Protein AF-A0A3M7AY69-F1 (afdb_monomer_lite)

Secondary structure (DSSP, 8-state):
----EEEEE-TTT--EEEEE-EEE-SSTT--EEE-PPPPPEEEEEEEE-TTSPEEEE-TTS-EEEEE-B--STTHHHHHHHHHHHHTTTEEEEEEEETTEEEEEEEEE-TT---

Foldseek 3Di:
DPFDKDWDADQPPRDIDIDTWDWDDPDPPDIDTDDDDFDWFKWQFPDADPVLFTFTAGPVGDTDPGAAERPPPCASVVQVVVCVVARGFKIFTWGADVNRIYRDHMDGHPPRDD

Structure (mmCIF, N/CA/C/O backbone):
data_AF-A0A3M7AY69-F1
#
_entry.id   AF-A0A3M7AY69-F1
#
loop_
_atom_site.group_PDB
_atom_site.id
_atom_site.type_symbol
_atom_site.label_atom_id
_atom_site.label_alt_id
_atom_site.label_comp_id
_atom_site.label_asym_id
_atom_site.label_entity_id
_atom_site.label_seq_id
_atom_site.pdbx_PDB_ins_code
_atom_site.Cartn_x
_atom_site.Cartn_y
_atom_site.Cartn_z
_atom_site.occupancy
_atom_site.B_iso_or_equiv
_atom_site.auth_seq_id
_atom_site.auth_comp_id
_atom_site.auth_asym_id
_atom_site.auth_atom_id
_atom_site.pdbx_PDB_model_num
ATOM 1 N N . THR A 1 1 ? 14.189 -9.827 -27.097 1.00 71.88 1 THR A N 1
ATOM 2 C CA . THR A 1 1 ? 14.649 -8.465 -26.759 1.00 71.88 1 THR A CA 1
ATOM 3 C C . THR A 1 1 ? 15.868 -8.455 -25.845 1.00 71.88 1 THR A C 1
ATOM 5 O O . THR A 1 1 ? 16.570 -7.460 -25.859 1.00 71.88 1 THR A O 1
ATOM 8 N N . GLY A 1 2 ? 16.138 -9.509 -25.054 1.00 87.94 2 GLY A N 1
ATOM 9 C CA . GLY A 1 2 ? 17.224 -9.493 -24.055 1.00 87.94 2 GLY A CA 1
ATOM 10 C C . GLY A 1 2 ? 16.889 -8.676 -22.800 1.00 87.94 2 GLY A C 1
ATOM 11 O O . GLY A 1 2 ? 17.711 -8.562 -21.902 1.00 87.94 2 GLY A O 1
ATOM 12 N N . GLN A 1 3 ? 15.674 -8.126 -22.741 1.00 90.81 3 GLN A N 1
ATOM 13 C CA . GLN A 1 3 ? 15.160 -7.358 -21.616 1.00 90.81 3 GLN A CA 1
ATOM 14 C C . GLN A 1 3 ? 14.701 -8.291 -20.490 1.00 90.81 3 GLN A C 1
ATOM 16 O O . GLN A 1 3 ? 14.333 -9.444 -20.725 1.00 90.81 3 GLN A O 1
ATOM 21 N N . HIS A 1 4 ? 14.691 -7.761 -19.271 1.00 93.75 4 HIS A N 1
ATOM 22 C CA . HIS A 1 4 ? 14.164 -8.438 -18.096 1.00 93.75 4 HIS A CA 1
ATOM 23 C C . HIS A 1 4 ? 12.653 -8.604 -18.218 1.00 93.75 4 HIS A C 1
ATOM 25 O O . HIS A 1 4 ? 11.952 -7.745 -18.757 1.00 93.75 4 HIS A O 1
ATOM 31 N N . ARG A 1 5 ? 12.170 -9.726 -17.694 1.00 95.75 5 ARG A N 1
ATOM 32 C CA . ARG A 1 5 ? 10.769 -10.119 -17.705 1.00 95.75 5 ARG A CA 1
ATOM 33 C C . ARG A 1 5 ? 10.322 -10.371 -16.277 1.00 95.75 5 ARG A C 1
ATOM 35 O O . ARG A 1 5 ? 11.016 -11.068 -15.536 1.00 95.75 5 ARG A O 1
ATOM 42 N N . TYR A 1 6 ? 9.183 -9.799 -15.917 1.00 96.56 6 TYR A N 1
ATOM 43 C CA . TYR A 1 6 ? 8.632 -9.839 -14.572 1.00 96.56 6 TYR A CA 1
ATOM 44 C C . TYR A 1 6 ? 7.266 -10.510 -14.620 1.00 96.56 6 TYR A C 1
ATOM 46 O O . TYR A 1 6 ? 6.412 -10.122 -15.413 1.00 96.56 6 TYR A O 1
ATOM 54 N N . LEU A 1 7 ? 7.079 -11.510 -13.763 1.00 97.56 7 LEU A N 1
ATOM 55 C CA . LEU A 1 7 ? 5.792 -12.140 -13.499 1.00 97.56 7 LEU A CA 1
ATOM 56 C C . LEU A 1 7 ? 5.310 -11.653 -12.131 1.00 97.56 7 LEU A C 1
ATOM 58 O O . LEU A 1 7 ? 6.009 -11.834 -11.132 1.00 97.56 7 LEU A O 1
ATOM 62 N N . GLY A 1 8 ? 4.143 -11.019 -12.092 1.00 96.19 8 GLY A N 1
ATOM 63 C CA . GLY A 1 8 ? 3.548 -10.449 -10.885 1.00 96.19 8 GLY A CA 1
ATOM 64 C C . GLY A 1 8 ? 2.111 -10.911 -10.671 1.00 96.19 8 GLY A C 1
ATOM 65 O O . GLY A 1 8 ? 1.473 -11.440 -11.579 1.00 96.19 8 GLY A O 1
ATOM 66 N N . VAL A 1 9 ? 1.604 -10.701 -9.456 1.00 96.38 9 VAL A N 1
ATOM 67 C CA . VAL A 1 9 ? 0.201 -10.939 -9.092 1.00 96.38 9 VAL A CA 1
ATOM 68 C C . VAL A 1 9 ? -0.484 -9.587 -8.923 1.00 96.38 9 VAL A C 1
ATOM 70 O O . VAL A 1 9 ? -0.019 -8.755 -8.144 1.00 96.38 9 VAL A O 1
ATOM 73 N N . ASP A 1 10 ? -1.592 -9.376 -9.627 1.00 95.12 10 ASP A N 1
ATOM 74 C CA . ASP A 1 10 ? -2.433 -8.188 -9.481 1.00 95.12 10 ASP A CA 1
ATOM 75 C C . ASP A 1 10 ? -2.976 -8.099 -8.045 1.00 95.12 10 ASP A C 1
ATOM 77 O O . ASP A 1 10 ? -3.565 -9.042 -7.505 1.00 95.12 10 ASP A O 1
ATOM 81 N N . LEU A 1 11 ? -2.777 -6.947 -7.406 1.00 95.12 11 LEU A N 1
ATOM 82 C CA . LEU A 1 11 ? -3.125 -6.737 -6.003 1.00 95.12 11 LEU A CA 1
ATOM 83 C C . LEU A 1 11 ? -4.638 -6.755 -5.741 1.00 95.12 11 LEU A C 1
ATOM 85 O O . LEU A 1 11 ? -5.047 -7.118 -4.633 1.00 95.12 11 LEU A O 1
ATOM 89 N N . PHE A 1 12 ? -5.457 -6.418 -6.734 1.00 93.62 12 PHE A N 1
ATOM 90 C CA . PHE A 1 12 ? -6.915 -6.374 -6.662 1.00 93.62 12 PHE A CA 1
ATOM 91 C C . PHE A 1 12 ? -7.556 -7.662 -7.182 1.00 93.62 12 PHE A C 1
ATOM 93 O O . PHE A 1 12 ? -8.410 -8.231 -6.504 1.00 93.62 12 PHE A O 1
ATOM 100 N N . THR A 1 13 ? -7.158 -8.130 -8.367 1.00 94.25 13 THR A N 1
ATOM 101 C CA . THR A 1 13 ? -7.806 -9.269 -9.047 1.00 94.25 13 THR A CA 1
ATOM 102 C C . THR A 1 13 ? -7.169 -10.616 -8.723 1.00 94.25 13 THR A C 1
ATOM 104 O O . THR A 1 13 ? -7.788 -11.654 -8.954 1.00 94.25 13 THR A O 1
ATOM 107 N N . LYS A 1 14 ? -5.948 -10.610 -8.170 1.00 94.38 14 LYS A N 1
ATOM 108 C CA . LYS A 1 14 ? -5.127 -11.799 -7.883 1.00 94.38 14 LYS A CA 1
ATOM 109 C C . LYS A 1 14 ? -4.726 -12.602 -9.124 1.00 94.38 14 LYS A C 1
ATOM 111 O O . LYS A 1 14 ? -4.245 -13.726 -8.994 1.00 94.38 14 LYS A O 1
ATOM 116 N N . GLN A 1 15 ? -4.900 -12.040 -10.318 1.00 96.75 15 GLN A N 1
ATOM 117 C CA . GLN A 1 15 ? -4.470 -12.665 -11.565 1.00 96.75 15 GLN A CA 1
ATOM 118 C C . GLN A 1 15 ? -2.961 -12.507 -11.774 1.00 96.75 15 GLN A C 1
ATOM 120 O O . GLN A 1 15 ? -2.344 -11.573 -11.264 1.00 96.75 15 GLN A O 1
ATOM 125 N N . LEU A 1 16 ? -2.361 -13.439 -12.517 1.00 97.44 16 LEU A N 1
ATOM 126 C CA . LEU A 1 16 ? -0.960 -13.353 -12.921 1.00 97.44 16 LEU A CA 1
ATOM 127 C C . LEU A 1 16 ? -0.828 -12.476 -14.166 1.00 97.44 16 LEU A C 1
ATOM 129 O O . LEU A 1 16 ? -1.538 -12.684 -15.147 1.00 97.44 16 LEU A O 1
ATOM 133 N N . HIS A 1 17 ? 0.125 -11.551 -14.136 1.00 96.44 17 HIS A N 1
ATOM 134 C CA . HIS A 1 17 ? 0.470 -10.690 -15.261 1.00 96.44 17 HIS A CA 1
ATOM 135 C C . HIS A 1 17 ? 1.968 -10.766 -15.542 1.00 96.44 17 HIS A C 1
ATOM 137 O O . HIS A 1 17 ? 2.782 -10.794 -14.617 1.00 96.44 17 HIS A O 1
ATOM 143 N N . GLU A 1 18 ? 2.325 -10.793 -16.824 1.00 96.88 18 GLU A N 1
ATOM 144 C CA . GLU A 1 18 ? 3.710 -10.785 -17.288 1.00 96.88 18 GLU A CA 1
ATOM 145 C C . GLU A 1 18 ? 3.974 -9.531 -18.119 1.00 96.88 18 GLU A C 1
ATOM 147 O O . GLU A 1 18 ? 3.229 -9.230 -19.052 1.00 96.88 18 GLU A O 1
ATOM 152 N N . GLU A 1 19 ? 5.061 -8.828 -17.808 1.00 94.81 19 GLU A N 1
ATOM 153 C CA . GLU A 1 19 ? 5.508 -7.664 -18.571 1.00 94.81 19 GLU A CA 1
ATOM 154 C C . GLU A 1 19 ? 7.040 -7.643 -18.697 1.00 94.81 19 GLU A C 1
ATOM 156 O O . GLU A 1 19 ? 7.774 -8.188 -17.865 1.00 94.81 19 GLU A O 1
ATOM 161 N N . SER A 1 20 ? 7.541 -7.051 -19.783 1.00 95.62 20 SER A N 1
ATOM 162 C CA . SER A 1 20 ? 8.979 -6.881 -20.022 1.00 95.62 20 SER A CA 1
ATOM 163 C C . SER A 1 20 ? 9.391 -5.440 -19.741 1.00 95.62 20 SER A C 1
ATOM 165 O O . SER A 1 20 ? 8.684 -4.513 -20.121 1.00 95.62 20 SER A O 1
ATOM 167 N N . SER A 1 21 ? 10.564 -5.242 -19.138 1.00 95.25 21 SER A N 1
ATOM 168 C CA . SER A 1 21 ? 11.145 -3.903 -18.968 1.00 95.25 21 SER A CA 1
ATOM 169 C C . SER A 1 21 ? 11.397 -3.213 -20.305 1.00 95.25 21 SER A C 1
ATOM 171 O O . SER A 1 21 ? 11.713 -3.879 -21.290 1.00 95.25 21 SER A O 1
ATOM 173 N N . PHE A 1 22 ? 11.403 -1.884 -20.311 1.00 93.94 22 PHE A N 1
ATOM 174 C CA . PHE A 1 22 ? 11.743 -1.073 -21.479 1.00 93.94 22 PHE A CA 1
ATOM 175 C C . PHE A 1 22 ? 13.123 -0.422 -21.331 1.00 93.94 22 PHE A C 1
ATOM 177 O O . PHE A 1 22 ? 13.607 -0.205 -20.220 1.00 93.94 22 PHE A O 1
ATOM 184 N N . VAL A 1 23 ? 13.757 -0.111 -22.465 1.00 95.19 23 VAL A N 1
ATOM 185 C CA . VAL A 1 23 ? 15.079 0.532 -22.531 1.00 95.19 23 VAL A CA 1
ATOM 186 C C . VAL A 1 23 ? 14.934 1.973 -23.015 1.00 95.19 23 VAL A C 1
ATOM 188 O O . VAL A 1 23 ? 14.192 2.232 -23.961 1.00 95.19 23 VAL A O 1
ATOM 191 N N . SER A 1 24 ? 15.662 2.899 -22.394 1.00 95.19 24 SER A N 1
ATOM 192 C CA . SER A 1 24 ? 15.801 4.286 -22.835 1.00 95.19 24 SER A CA 1
ATOM 193 C C . SER A 1 24 ? 17.267 4.731 -22.851 1.00 95.19 24 SER A C 1
ATOM 195 O O . SER A 1 24 ? 18.111 4.213 -22.116 1.00 95.19 24 SER A O 1
ATOM 197 N N . ASN A 1 25 ? 17.569 5.713 -23.704 1.00 96.50 25 ASN A N 1
ATOM 198 C CA . ASN A 1 25 ? 18.919 6.229 -23.930 1.00 96.50 25 ASN A CA 1
ATOM 199 C C . ASN A 1 25 ? 18.941 7.743 -23.652 1.00 96.50 25 ASN A C 1
ATOM 201 O O . ASN A 1 25 ? 18.825 8.533 -24.590 1.00 96.50 25 ASN A O 1
ATOM 205 N N . PRO A 1 26 ? 19.023 8.174 -22.380 1.00 95.81 26 PRO A N 1
ATOM 206 C CA . PRO A 1 26 ? 18.886 9.588 -22.015 1.00 95.81 26 PRO A CA 1
ATOM 207 C C . PRO A 1 26 ? 20.065 10.462 -22.474 1.00 95.81 26 PRO A C 1
ATOM 209 O O . PRO A 1 26 ? 19.922 11.677 -22.581 1.00 95.81 26 PRO A O 1
ATOM 212 N N . SER A 1 27 ? 21.228 9.866 -22.744 1.00 97.00 27 SER A N 1
ATOM 213 C CA . SER A 1 27 ? 22.409 10.547 -23.280 1.00 97.00 27 SER A CA 1
ATOM 214 C C . SER A 1 27 ? 23.319 9.553 -24.024 1.00 97.00 27 SER A C 1
ATOM 216 O O . SER A 1 27 ? 23.122 8.336 -23.908 1.00 97.00 27 SER A O 1
ATOM 218 N N . PRO A 1 28 ? 24.301 10.027 -24.821 1.00 97.19 28 PRO A N 1
ATOM 219 C CA . PRO A 1 28 ? 25.225 9.145 -25.530 1.00 97.19 28 PRO A CA 1
ATOM 220 C C . PRO A 1 28 ? 25.905 8.149 -24.584 1.00 97.19 28 PRO A C 1
ATOM 222 O O . PRO A 1 28 ? 26.417 8.530 -23.534 1.00 97.19 28 PRO A O 1
ATOM 225 N N . SER A 1 29 ? 25.904 6.872 -24.971 1.00 95.56 29 SER A N 1
ATOM 226 C CA . SER A 1 29 ? 26.474 5.754 -24.200 1.00 95.56 29 SER A CA 1
ATOM 227 C C . SER A 1 29 ? 25.822 5.473 -22.837 1.00 95.56 29 SER A C 1
ATOM 229 O O . SER A 1 29 ? 26.349 4.664 -22.076 1.00 95.56 29 SER A O 1
ATOM 231 N N . VAL A 1 30 ? 24.667 6.072 -22.533 1.00 97.06 30 VAL A N 1
ATOM 232 C CA . VAL A 1 30 ? 23.875 5.743 -21.341 1.00 97.06 30 VAL A CA 1
ATOM 233 C C . VAL A 1 30 ? 22.665 4.914 -21.752 1.00 97.06 30 VAL A C 1
ATOM 235 O O . VAL A 1 30 ? 21.864 5.339 -22.581 1.00 97.06 30 VAL A O 1
ATOM 238 N N . ILE A 1 31 ? 22.542 3.726 -21.161 1.00 95.31 31 ILE A N 1
ATOM 239 C CA . ILE A 1 31 ? 21.433 2.794 -21.376 1.00 95.31 31 ILE A CA 1
ATOM 240 C C . ILE A 1 31 ? 20.755 2.569 -20.029 1.00 95.31 31 ILE A C 1
ATOM 242 O O . ILE A 1 31 ? 21.399 2.137 -19.074 1.00 95.31 31 ILE A O 1
ATOM 246 N N . VAL A 1 32 ? 19.462 2.863 -19.958 1.00 96.25 32 VAL A N 1
ATOM 247 C CA . VAL A 1 32 ? 18.642 2.670 -18.761 1.00 96.25 32 VAL A CA 1
ATOM 248 C C . VAL A 1 32 ? 17.550 1.666 -19.081 1.00 96.25 32 VAL A C 1
ATOM 250 O O . VAL A 1 32 ? 16.833 1.825 -20.063 1.00 96.25 32 VAL A O 1
ATOM 253 N N . GLN A 1 33 ? 17.411 0.640 -18.248 1.00 95.81 33 GLN A N 1
ATOM 254 C CA . GLN A 1 33 ? 16.370 -0.370 -18.381 1.00 95.81 33 GLN A CA 1
ATOM 255 C C . GLN A 1 33 ? 15.484 -0.348 -17.137 1.00 95.81 33 GLN A C 1
ATOM 257 O O . GLN A 1 33 ? 15.973 -0.601 -16.039 1.00 95.81 33 GLN A O 1
ATOM 262 N N . ASN A 1 34 ? 14.199 -0.034 -17.310 1.00 94.38 34 ASN A N 1
ATOM 263 C CA . ASN A 1 34 ? 13.287 0.288 -16.210 1.00 94.38 34 ASN A CA 1
ATOM 264 C C . ASN A 1 34 ? 11.926 -0.420 -16.324 1.00 94.38 34 ASN A C 1
ATOM 266 O O . ASN A 1 34 ? 11.556 -0.951 -17.372 1.00 94.38 34 ASN A O 1
ATOM 270 N N . MET A 1 35 ? 11.189 -0.376 -15.212 1.00 95.00 35 MET A N 1
ATOM 271 C CA . MET A 1 35 ? 9.770 -0.715 -15.068 1.00 95.00 35 MET A CA 1
ATOM 272 C C . MET A 1 35 ? 9.072 0.408 -14.298 1.00 95.00 35 MET A C 1
ATOM 274 O O . MET A 1 35 ? 9.698 1.079 -13.475 1.00 95.00 35 MET A O 1
ATOM 278 N N . LEU A 1 36 ? 7.782 0.615 -14.557 1.00 93.06 36 LEU A N 1
ATOM 279 C CA . LEU A 1 36 ? 6.987 1.578 -13.799 1.00 93.06 36 LEU A CA 1
ATOM 280 C C . LEU A 1 36 ? 6.567 0.961 -12.462 1.00 93.06 36 LEU A C 1
ATOM 282 O O . LEU A 1 36 ? 6.065 -0.158 -12.413 1.00 93.06 36 LEU A O 1
ATOM 286 N N . GLY A 1 37 ? 6.790 1.700 -11.378 1.00 91.75 37 GLY A N 1
ATOM 287 C CA . GLY A 1 37 ? 6.285 1.363 -10.050 1.00 91.75 37 GLY A CA 1
ATOM 288 C C . GLY A 1 37 ? 5.083 2.236 -9.682 1.00 91.75 37 GLY A C 1
ATOM 289 O O . GLY A 1 37 ? 4.957 3.348 -10.202 1.00 91.75 37 GLY A O 1
ATOM 290 N N . PRO A 1 38 ? 4.208 1.774 -8.774 1.00 91.44 38 PRO A N 1
ATOM 291 C CA . PRO A 1 38 ? 3.095 2.580 -8.298 1.00 91.44 38 PRO A CA 1
ATOM 292 C C . PRO A 1 38 ? 3.584 3.730 -7.410 1.00 91.44 38 PRO A C 1
ATOM 294 O O . PRO A 1 38 ? 4.600 3.630 -6.719 1.00 91.44 38 PRO A O 1
ATOM 297 N N . VAL A 1 39 ? 2.808 4.812 -7.373 1.00 94.12 39 VAL A N 1
ATOM 298 C CA . VAL A 1 39 ? 2.980 5.879 -6.383 1.00 94.12 39 VAL A CA 1
ATOM 299 C C . VAL A 1 39 ? 2.100 5.572 -5.177 1.00 94.12 39 VAL A C 1
ATOM 301 O O . VAL A 1 39 ? 0.879 5.483 -5.296 1.00 94.12 39 VAL A O 1
ATOM 304 N N . PHE A 1 40 ? 2.714 5.439 -4.003 1.00 96.62 40 PHE A N 1
ATOM 305 C CA . PHE A 1 40 ? 1.985 5.210 -2.758 1.00 96.62 40 PHE A CA 1
ATOM 306 C C . PHE A 1 40 ? 1.534 6.534 -2.140 1.00 96.62 40 PHE A C 1
ATOM 308 O O . PHE A 1 40 ? 2.358 7.383 -1.791 1.00 96.62 40 PHE A O 1
ATOM 315 N N . LYS A 1 41 ? 0.226 6.687 -1.939 1.00 97.06 41 LYS A N 1
ATOM 316 C CA . LYS A 1 41 ? -0.343 7.765 -1.121 1.00 97.06 41 LYS A CA 1
ATOM 317 C C . LYS A 1 41 ? -0.238 7.408 0.358 1.00 97.06 41 LYS A C 1
ATOM 319 O O . LYS A 1 41 ? -0.212 6.232 0.715 1.00 97.06 41 LYS A O 1
ATOM 324 N N . GLN A 1 42 ? -0.194 8.411 1.227 1.00 97.12 42 GLN A N 1
ATOM 325 C CA . GLN A 1 42 ? -0.090 8.204 2.670 1.00 97.12 42 GLN A CA 1
ATOM 326 C C . GLN A 1 42 ? -1.328 8.734 3.369 1.00 97.12 42 GLN A C 1
ATOM 328 O O . GLN A 1 42 ? -1.557 9.941 3.377 1.00 97.12 42 GLN A O 1
ATOM 333 N N . TYR A 1 43 ? -2.107 7.851 3.988 1.00 97.88 43 TYR A N 1
ATOM 334 C CA . TYR A 1 43 ? -3.294 8.259 4.740 1.00 97.88 43 TYR A CA 1
ATOM 335 C C . TYR A 1 43 ? -3.084 8.030 6.237 1.00 97.88 43 TYR A C 1
ATOM 337 O O . TYR A 1 43 ? -2.504 7.027 6.663 1.00 97.88 43 TYR A O 1
ATOM 345 N N . ARG A 1 44 ? -3.539 8.978 7.056 1.00 96.81 44 ARG A N 1
ATOM 346 C CA . ARG A 1 44 ? -3.524 8.881 8.517 1.00 96.81 44 ARG A CA 1
ATOM 347 C C . ARG A 1 44 ? -4.593 7.928 8.994 1.00 96.81 44 ARG A C 1
ATOM 349 O O . ARG A 1 44 ? -5.758 8.164 8.726 1.00 96.81 44 ARG A O 1
ATOM 356 N N . VAL A 1 45 ? -4.204 6.908 9.751 1.00 97.69 45 VAL A N 1
ATOM 357 C CA . VAL A 1 45 ? -5.175 6.019 10.391 1.00 97.69 45 VAL A CA 1
ATOM 358 C C . VAL A 1 45 ? -5.878 6.785 11.507 1.00 97.69 45 VAL A C 1
ATOM 360 O O . VAL A 1 45 ? -5.223 7.399 12.352 1.00 97.69 45 VAL A O 1
ATOM 363 N N . LEU A 1 46 ? -7.205 6.791 11.463 1.00 96.94 46 LEU A N 1
ATOM 364 C CA . LEU A 1 46 ? -8.068 7.383 12.482 1.00 96.94 46 LEU A CA 1
ATOM 365 C C . LEU A 1 46 ? -8.693 6.307 13.364 1.00 96.94 46 LEU A C 1
ATOM 367 O O . LEU A 1 46 ? -8.811 6.519 14.568 1.00 96.94 46 LEU A O 1
ATOM 371 N N . ASP A 1 47 ? -9.070 5.177 12.765 1.00 97.25 47 ASP A N 1
ATOM 372 C CA . ASP A 1 47 ? -9.700 4.058 13.457 1.00 97.25 47 ASP A CA 1
ATOM 373 C C . ASP A 1 47 ? -9.532 2.738 12.684 1.00 97.25 47 ASP A C 1
ATOM 375 O O . ASP A 1 47 ? -9.257 2.739 11.475 1.00 97.25 47 ASP A O 1
ATOM 379 N N . LEU A 1 48 ? -9.711 1.618 13.382 1.00 96.75 48 LEU A N 1
ATOM 380 C CA . LEU A 1 48 ? -9.740 0.267 12.825 1.00 96.75 48 LEU A CA 1
ATOM 381 C C . LEU A 1 48 ? -11.081 -0.373 13.158 1.00 96.75 48 LEU A C 1
ATOM 383 O O . LEU A 1 48 ? -11.446 -0.493 14.323 1.00 96.75 48 LEU A O 1
ATOM 387 N N . ARG A 1 49 ? -11.807 -0.787 12.125 1.00 95.94 49 ARG A N 1
ATOM 388 C CA . ARG A 1 49 ? -13.133 -1.380 12.273 1.00 95.94 49 ARG A CA 1
ATOM 389 C C . ARG A 1 49 ? -13.036 -2.877 12.546 1.00 95.94 49 ARG A C 1
ATOM 391 O O . ARG A 1 49 ? -12.127 -3.546 12.054 1.00 95.94 49 ARG A O 1
ATOM 398 N N . ASP A 1 50 ? -14.051 -3.411 13.220 1.00 93.25 50 ASP A N 1
ATOM 399 C CA . ASP A 1 50 ? -14.175 -4.846 13.521 1.00 93.25 50 ASP A CA 1
ATOM 400 C C . ASP A 1 50 ? -14.244 -5.728 12.260 1.00 93.25 50 ASP A C 1
ATOM 402 O O . ASP A 1 50 ? -13.910 -6.909 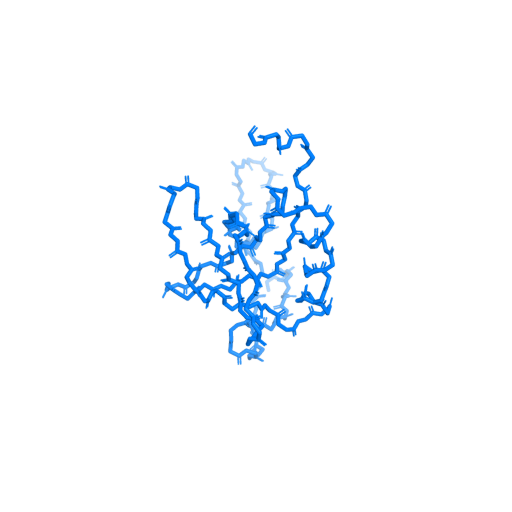12.301 1.00 93.25 50 ASP A O 1
ATOM 406 N N . ASP A 1 51 ? -14.642 -5.157 11.116 1.00 94.25 51 ASP A N 1
ATOM 407 C CA . ASP A 1 51 ? -14.668 -5.830 9.810 1.00 94.25 51 ASP A CA 1
ATOM 408 C C . ASP A 1 51 ? -13.307 -5.833 9.085 1.00 94.25 51 ASP A C 1
ATOM 410 O O . ASP A 1 51 ? -13.228 -6.196 7.909 1.00 94.25 51 ASP A O 1
ATOM 414 N N . GLY A 1 52 ? -12.233 -5.415 9.762 1.00 94.56 52 GLY A N 1
ATOM 415 C CA . GLY A 1 52 ? -10.869 -5.398 9.229 1.00 94.56 52 GLY A CA 1
ATOM 416 C C . GLY A 1 52 ? -10.585 -4.260 8.248 1.00 94.56 52 GLY A C 1
ATOM 417 O O . GLY A 1 52 ? -9.545 -4.259 7.585 1.00 94.56 52 GLY A O 1
ATOM 418 N N . ARG A 1 53 ? -11.491 -3.281 8.136 1.00 97.56 53 ARG A N 1
ATOM 419 C CA . ARG A 1 53 ? -11.287 -2.078 7.320 1.00 97.56 53 ARG A CA 1
ATOM 420 C C . ARG A 1 53 ? -10.701 -0.934 8.135 1.00 97.56 53 ARG A C 1
ATOM 422 O O . ARG A 1 53 ? -10.912 -0.813 9.340 1.00 97.56 53 ARG A O 1
ATOM 429 N N . VAL A 1 54 ? -10.007 -0.041 7.439 1.00 97.88 54 VAL A N 1
ATOM 430 C CA . VAL A 1 54 ? -9.357 1.123 8.047 1.00 97.88 54 VAL A CA 1
ATOM 431 C C . VAL A 1 54 ? -10.183 2.376 7.790 1.00 97.88 54 VAL A C 1
ATOM 433 O O . VAL A 1 54 ? -10.573 2.653 6.649 1.00 97.88 54 VAL A O 1
ATOM 436 N N . VAL A 1 55 ? -10.399 3.169 8.839 1.00 98.25 55 VAL A N 1
ATOM 437 C CA . VAL A 1 55 ? -10.815 4.565 8.697 1.00 98.25 55 VAL A CA 1
ATOM 438 C C . VAL A 1 55 ? -9.555 5.411 8.593 1.00 98.25 55 VAL A C 1
ATOM 440 O O . VAL A 1 55 ? -8.734 5.428 9.514 1.00 98.25 55 VAL A O 1
ATOM 443 N N . ALA A 1 56 ? -9.371 6.098 7.469 1.00 98.06 56 ALA A N 1
ATOM 444 C CA . ALA A 1 56 ? -8.156 6.859 7.204 1.00 98.06 56 ALA A CA 1
ATOM 445 C C . ALA A 1 56 ? -8.448 8.249 6.639 1.00 98.06 56 ALA A C 1
ATOM 447 O O . ALA A 1 56 ? -9.424 8.440 5.926 1.00 98.06 56 ALA A O 1
ATOM 448 N N . MET A 1 57 ? -7.580 9.211 6.925 1.00 98.06 57 MET A N 1
ATOM 449 C CA . MET A 1 57 ? -7.665 10.582 6.436 1.00 98.06 57 MET A CA 1
ATOM 450 C C . MET A 1 57 ? -6.555 10.855 5.428 1.00 98.06 57 MET A C 1
ATOM 452 O O . MET A 1 57 ? -5.391 10.545 5.691 1.00 98.06 57 MET A O 1
ATOM 456 N N . THR A 1 58 ? -6.901 11.432 4.284 1.00 97.19 58 THR A N 1
ATOM 457 C CA . THR A 1 58 ? -5.931 11.858 3.271 1.00 97.19 58 THR A CA 1
ATOM 458 C C . THR A 1 58 ? -5.124 13.067 3.752 1.00 97.19 58 THR A C 1
ATOM 460 O O . THR A 1 58 ? -5.432 13.683 4.773 1.00 97.19 58 THR A O 1
ATOM 463 N N . GLU A 1 59 ? -4.095 13.448 2.995 1.00 92.25 59 GLU A N 1
ATOM 464 C CA . GLU A 1 59 ? -3.332 14.678 3.254 1.00 92.25 59 GLU A CA 1
ATOM 465 C C . GLU A 1 59 ? -4.195 15.947 3.121 1.00 92.25 59 GLU A C 1
ATOM 467 O O . GLU A 1 59 ? -3.945 16.933 3.807 1.00 92.25 59 GLU A O 1
ATOM 472 N N . THR A 1 60 ? -5.245 15.902 2.294 1.00 95.75 60 THR A N 1
ATOM 473 C CA . THR A 1 60 ? -6.222 16.988 2.106 1.00 95.75 60 THR A CA 1
ATOM 474 C C . THR A 1 60 ? -7.305 17.040 3.186 1.00 95.75 60 THR A C 1
ATOM 476 O O . THR A 1 60 ? -8.089 17.985 3.200 1.00 95.75 60 THR A O 1
ATOM 479 N N . GLY A 1 61 ? -7.352 16.065 4.101 1.00 96.12 61 GLY A N 1
ATOM 480 C CA . GLY A 1 61 ? -8.352 16.000 5.172 1.00 96.12 61 GLY A CA 1
ATOM 481 C C . GLY A 1 61 ? -9.598 15.169 4.846 1.00 96.12 61 GLY A C 1
ATOM 482 O O . GLY A 1 61 ? -10.470 15.035 5.702 1.00 96.12 61 GLY A O 1
ATOM 483 N N . ASP A 1 62 ? -9.684 14.566 3.658 1.00 97.56 62 ASP A N 1
ATOM 484 C CA . ASP A 1 62 ? -10.815 13.709 3.287 1.00 97.56 62 ASP A CA 1
ATOM 485 C C . ASP A 1 62 ? -10.777 12.396 4.071 1.00 97.56 62 ASP A C 1
ATOM 487 O O . ASP A 1 62 ? -9.737 11.739 4.156 1.00 97.56 62 ASP A O 1
ATOM 491 N N . VAL A 1 63 ? -11.921 11.967 4.607 1.00 98.25 63 VAL A N 1
ATOM 492 C CA . VAL A 1 63 ? -12.010 10.747 5.421 1.00 98.25 63 VAL A CA 1
ATOM 493 C C . VAL A 1 63 ? -12.556 9.575 4.606 1.00 98.25 63 VAL A C 1
ATOM 495 O O . VAL A 1 63 ? -13.691 9.580 4.131 1.00 98.25 63 VAL A O 1
ATOM 498 N N . LYS A 1 64 ? -11.751 8.521 4.496 1.00 97.81 64 LYS A N 1
ATOM 499 C CA . LYS A 1 64 ? -12.100 7.209 3.948 1.00 97.81 64 LYS A CA 1
ATOM 500 C C . LYS A 1 64 ? -12.637 6.330 5.077 1.00 97.81 64 LYS A C 1
ATOM 502 O O . LYS A 1 64 ? -11.888 5.966 5.972 1.00 97.81 64 LYS A O 1
ATOM 507 N N . GLN A 1 65 ? -13.919 5.971 5.028 1.00 96.75 65 GLN A N 1
ATOM 508 C CA . GLN A 1 65 ? -14.633 5.253 6.106 1.00 96.75 65 GLN A CA 1
ATOM 509 C C . GLN A 1 65 ? -14.466 3.719 6.099 1.00 96.75 65 GLN A C 1
ATOM 511 O O . GLN A 1 65 ? -15.015 3.018 6.952 1.00 96.75 65 GLN A O 1
ATOM 516 N N . GLY A 1 66 ? -13.773 3.166 5.107 1.00 96.44 66 GLY A N 1
ATOM 517 C CA . GLY A 1 66 ? -13.715 1.718 4.914 1.00 96.44 66 GLY A CA 1
ATOM 518 C C . GLY A 1 66 ? -12.673 1.292 3.893 1.00 96.44 66 GLY A C 1
ATOM 519 O O . GLY A 1 66 ? -12.990 0.501 3.000 1.00 96.44 66 GLY A O 1
ATOM 520 N N . LEU A 1 67 ? -11.465 1.843 4.011 1.00 98.12 67 LEU A N 1
ATOM 521 C CA . LEU A 1 67 ? -10.326 1.507 3.164 1.00 98.12 67 LEU A CA 1
ATOM 522 C C . LEU A 1 67 ? -9.952 0.027 3.382 1.00 98.12 67 LEU A C 1
ATOM 524 O O . LEU A 1 67 ? -9.666 -0.354 4.523 1.00 98.12 67 LEU A O 1
ATOM 528 N N . PRO A 1 68 ? -9.974 -0.817 2.334 1.00 98.06 68 PRO A N 1
ATOM 529 C CA . PRO A 1 68 ? -9.564 -2.207 2.464 1.00 98.06 68 PRO A CA 1
ATOM 530 C C . PRO A 1 68 ? -8.052 -2.306 2.688 1.00 98.06 68 PRO A C 1
ATOM 532 O O . PRO A 1 68 ? -7.278 -1.467 2.218 1.00 98.06 68 PRO A O 1
ATOM 535 N N . VAL A 1 69 ? -7.643 -3.362 3.386 1.00 98.19 69 VAL A N 1
ATOM 536 C CA . VAL A 1 69 ? -6.241 -3.694 3.658 1.00 98.19 69 VAL A CA 1
ATOM 537 C C . VAL A 1 69 ? -5.881 -4.947 2.878 1.00 98.19 69 VAL A C 1
ATOM 539 O O . VAL A 1 69 ? -6.667 -5.891 2.816 1.00 98.19 69 VAL A O 1
ATOM 542 N N . LEU A 1 70 ? -4.703 -4.954 2.263 1.00 97.81 70 LEU A N 1
ATOM 543 C CA . LEU A 1 70 ? -4.173 -6.118 1.575 1.00 97.81 70 LEU A CA 1
ATOM 544 C C . LEU A 1 70 ? -4.018 -7.278 2.567 1.00 97.81 70 LEU A C 1
ATOM 546 O O . LEU A 1 70 ? -3.290 -7.173 3.554 1.00 97.81 70 LEU A O 1
ATOM 550 N N . ASP A 1 71 ? -4.666 -8.400 2.266 1.0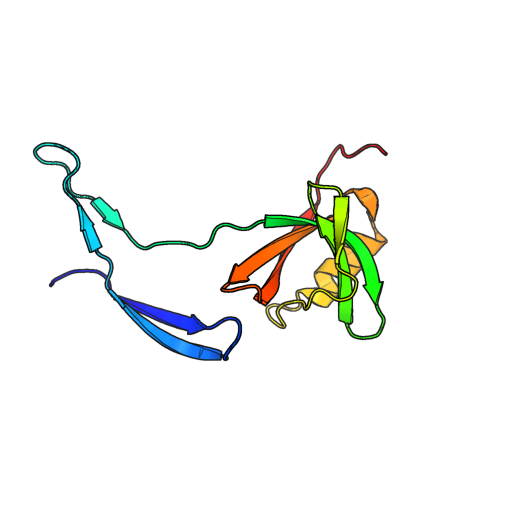0 95.31 71 ASP A N 1
ATOM 551 C CA . ASP A 1 71 ? -4.525 -9.636 3.033 1.00 95.31 71 ASP A CA 1
ATOM 552 C C . ASP A 1 71 ? -3.246 -10.379 2.627 1.00 95.31 71 ASP A C 1
ATOM 554 O O . ASP A 1 71 ? -3.252 -11.341 1.858 1.00 95.31 71 ASP A O 1
ATOM 558 N N . GLN A 1 72 ? -2.109 -9.843 3.061 1.00 94.69 72 GLN A N 1
ATOM 559 C CA . GLN A 1 72 ? -0.798 -10.431 2.825 1.00 94.69 72 GLN A CA 1
ATOM 560 C C . GLN A 1 72 ? 0.130 -10.120 3.998 1.00 94.69 72 GLN A C 1
ATOM 562 O O . GLN A 1 72 ? 0.070 -9.044 4.594 1.00 94.69 72 GLN A O 1
ATOM 567 N N . SER A 1 73 ? 1.013 -11.061 4.340 1.00 95.06 73 SER A N 1
ATOM 568 C CA . SER A 1 73 ? 2.053 -10.865 5.365 1.00 95.06 73 SER A CA 1
ATOM 569 C C . SER A 1 73 ? 1.506 -10.389 6.720 1.00 95.06 73 SER A C 1
ATOM 5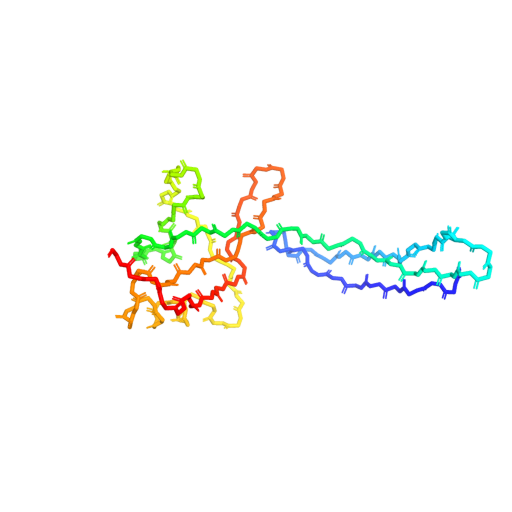71 O O . SER A 1 73 ? 2.140 -9.576 7.403 1.00 95.06 73 SER A O 1
ATOM 573 N N . ASN A 1 74 ? 0.306 -10.858 7.090 1.00 96.88 74 ASN A N 1
ATOM 574 C CA . ASN A 1 74 ? -0.378 -10.506 8.336 1.00 96.88 74 ASN A CA 1
ATOM 575 C C . ASN A 1 74 ? -0.531 -8.980 8.543 1.00 96.88 74 ASN A C 1
ATOM 577 O O . ASN A 1 74 ? -0.416 -8.479 9.664 1.00 96.88 74 ASN A O 1
ATOM 581 N N . LEU A 1 75 ? -0.702 -8.223 7.449 1.00 98.12 75 LEU A N 1
ATOM 582 C CA . LEU A 1 75 ? -0.637 -6.759 7.446 1.00 98.12 75 LEU A CA 1
ATOM 583 C C . LEU A 1 75 ? -1.632 -6.112 8.413 1.00 98.12 75 LEU A C 1
ATOM 585 O O . LEU A 1 75 ? -1.232 -5.238 9.179 1.00 98.12 75 LEU A O 1
ATOM 589 N N . LEU A 1 76 ? -2.891 -6.556 8.412 1.00 97.81 76 LEU A N 1
ATOM 590 C CA . LEU A 1 76 ? -3.935 -5.988 9.269 1.00 97.81 76 LEU A CA 1
ATOM 591 C C . LEU A 1 76 ? -3.589 -6.099 10.761 1.00 97.81 76 LEU A C 1
ATOM 593 O O . LEU A 1 76 ? -3.706 -5.118 11.487 1.00 97.81 76 LEU A O 1
ATOM 597 N N . ASN A 1 77 ? -3.104 -7.259 11.207 1.00 97.69 77 ASN A N 1
ATOM 598 C CA . ASN A 1 77 ? -2.752 -7.466 12.613 1.00 97.69 77 ASN A CA 1
ATOM 599 C C . ASN A 1 77 ? -1.535 -6.625 13.017 1.00 97.69 77 ASN A C 1
ATOM 601 O O . ASN A 1 77 ? -1.577 -5.926 14.023 1.00 97.69 77 ASN A O 1
ATOM 605 N N . ARG A 1 78 ? -0.484 -6.588 12.185 1.00 97.69 78 ARG A N 1
ATOM 606 C CA . ARG A 1 78 ? 0.692 -5.732 12.440 1.00 97.69 78 ARG A CA 1
ATOM 607 C C . ARG A 1 78 ? 0.324 -4.245 12.500 1.00 97.69 78 ARG A C 1
ATOM 609 O O . ARG A 1 78 ? 0.849 -3.495 13.329 1.00 97.69 78 ARG A O 1
ATOM 616 N N . LEU A 1 79 ? -0.586 -3.822 11.621 1.00 97.62 79 LEU A N 1
ATOM 617 C CA . LEU A 1 79 ? -1.151 -2.479 11.620 1.00 97.62 79 LEU A CA 1
ATOM 618 C C . LEU A 1 79 ? -1.915 -2.206 12.923 1.00 97.62 79 LEU A C 1
ATOM 620 O O . LEU A 1 79 ? -1.690 -1.163 13.537 1.00 97.62 79 LEU A O 1
ATOM 624 N N . ALA A 1 80 ? -2.770 -3.134 13.358 1.00 97.00 80 ALA A N 1
ATOM 625 C CA . ALA A 1 80 ? -3.539 -3.025 14.596 1.00 97.00 80 ALA A CA 1
ATOM 626 C C . ALA A 1 80 ? -2.644 -2.911 15.833 1.00 97.00 80 ALA A C 1
ATOM 628 O O . ALA A 1 80 ? -2.833 -1.993 16.634 1.00 97.00 80 ALA A O 1
ATOM 629 N N . ASP A 1 81 ? -1.613 -3.749 15.930 1.00 96.50 81 ASP A N 1
ATOM 630 C CA . ASP A 1 81 ? -0.632 -3.700 17.016 1.00 96.50 81 ASP A CA 1
ATOM 631 C C . ASP A 1 81 ? 0.077 -2.341 17.057 1.00 96.50 81 ASP A C 1
ATOM 633 O O . ASP A 1 81 ? 0.214 -1.710 18.107 1.00 96.50 81 ASP A O 1
ATOM 637 N N . SER A 1 82 ? 0.497 -1.837 15.897 1.00 95.75 82 SER A N 1
ATOM 638 C CA . SER A 1 82 ? 1.176 -0.541 15.805 1.00 95.75 82 SER A CA 1
ATOM 639 C C . SER A 1 82 ? 0.237 0.620 16.140 1.00 95.75 82 SER A C 1
ATOM 641 O O . SER A 1 82 ? 0.639 1.582 16.795 1.00 95.75 82 SER A O 1
ATOM 643 N N . PHE A 1 83 ? -1.028 0.530 15.728 1.00 95.56 83 PHE A N 1
ATOM 644 C CA . PHE A 1 83 ? -2.045 1.537 16.014 1.00 95.56 83 PHE A CA 1
ATOM 645 C C . PHE A 1 83 ? -2.403 1.578 17.502 1.00 95.56 83 PHE A C 1
ATOM 647 O O . PHE A 1 83 ? -2.472 2.667 18.074 1.00 95.56 83 PHE A O 1
ATOM 654 N N . ALA A 1 84 ? -2.539 0.424 18.159 1.00 93.88 84 ALA A N 1
ATOM 655 C CA . ALA A 1 84 ? -2.775 0.337 19.601 1.00 93.88 84 ALA A CA 1
ATOM 656 C C . ALA A 1 84 ? -1.655 1.008 20.417 1.00 93.88 84 ALA A C 1
ATOM 658 O O . ALA A 1 84 ? -1.932 1.671 21.416 1.00 93.88 84 ALA A O 1
ATOM 659 N N . ASN A 1 85 ? -0.408 0.908 19.946 1.00 89.31 85 ASN A N 1
ATOM 660 C CA . ASN A 1 85 ? 0.768 1.489 20.597 1.00 89.31 85 ASN A CA 1
ATOM 661 C C . ASN A 1 85 ? 1.064 2.948 20.190 1.00 89.31 85 ASN A C 1
ATOM 663 O O . ASN A 1 85 ? 1.953 3.577 20.766 1.00 89.31 85 ASN A O 1
ATOM 667 N N . GLY A 1 86 ? 0.356 3.511 19.202 1.00 84.50 86 GLY A N 1
ATOM 668 C CA . GLY A 1 86 ? 0.754 4.786 18.598 1.00 84.50 86 GLY A CA 1
ATOM 669 C C . GLY A 1 86 ? -0.251 5.398 17.624 1.00 84.50 86 GLY A C 1
ATOM 670 O O . GLY A 1 86 ? 0.122 5.797 16.525 1.00 84.50 86 GLY A O 1
ATOM 671 N N . ARG A 1 87 ? -1.527 5.517 18.007 1.00 80.44 87 ARG A N 1
ATOM 672 C CA . ARG A 1 87 ? -2.632 5.934 17.112 1.00 80.44 87 ARG A CA 1
ATOM 673 C C . ARG A 1 87 ? -2.329 7.127 16.192 1.00 80.44 87 ARG A C 1
ATOM 675 O O . ARG A 1 87 ? -2.647 7.102 15.008 1.00 80.44 87 ARG A O 1
ATOM 682 N N . GLY A 1 88 ? -1.694 8.179 16.714 1.00 82.75 88 GLY A N 1
ATOM 683 C CA . GLY A 1 88 ? -1.404 9.402 15.953 1.00 82.75 88 GLY A CA 1
ATOM 684 C C . GLY A 1 88 ? -0.282 9.276 14.916 1.00 82.75 88 GLY A C 1
ATOM 685 O O . GLY A 1 88 ? -0.271 10.032 13.938 1.00 82.75 88 GLY A O 1
ATOM 686 N N . SER A 1 89 ? 0.639 8.328 15.094 1.00 91.38 89 SER A N 1
ATOM 687 C CA . SER A 1 89 ? 1.849 8.187 14.277 1.00 91.38 89 SER A CA 1
ATOM 688 C C . SER A 1 89 ? 1.691 7.208 13.116 1.00 91.38 89 SER A C 1
ATOM 690 O O . SER A 1 89 ? 2.529 7.204 12.217 1.00 91.38 89 SER A O 1
ATOM 692 N N . VAL A 1 90 ? 0.624 6.410 13.072 1.00 96.56 90 VAL A N 1
ATOM 693 C CA . VAL A 1 90 ? 0.450 5.405 12.017 1.00 96.56 90 VAL A CA 1
ATOM 694 C C . VAL A 1 90 ? -0.070 6.033 10.720 1.00 96.56 90 VAL A C 1
ATOM 696 O O . VAL A 1 90 ? -1.031 6.814 10.708 1.00 96.56 90 VAL A O 1
ATOM 699 N N . ARG A 1 91 ? 0.582 5.693 9.606 1.00 97.44 91 ARG A N 1
ATOM 700 C CA . ARG A 1 91 ? 0.150 5.999 8.237 1.00 97.44 91 ARG A CA 1
ATOM 701 C C . ARG A 1 91 ? 0.069 4.711 7.433 1.00 97.44 91 ARG A C 1
ATOM 703 O O . ARG A 1 91 ? 1.008 3.925 7.473 1.00 97.44 91 ARG A O 1
ATOM 710 N N . VAL A 1 92 ? -1.008 4.521 6.681 1.00 98.12 92 VAL A N 1
ATOM 711 C CA . VAL A 1 92 ? -1.102 3.442 5.686 1.00 98.12 92 VAL A CA 1
ATOM 712 C C . VAL A 1 92 ? -0.587 3.931 4.337 1.00 98.12 92 VAL A C 1
ATOM 714 O O . VAL A 1 92 ? -0.819 5.085 3.965 1.00 98.12 92 VAL A O 1
ATOM 717 N N . LEU A 1 93 ? 0.126 3.060 3.625 1.00 98.25 93 LEU A N 1
ATOM 718 C CA . LEU A 1 93 ? 0.547 3.264 2.243 1.00 98.25 93 LEU A CA 1
ATOM 719 C C . LEU A 1 93 ? -0.537 2.714 1.323 1.00 98.25 93 LEU A C 1
ATOM 721 O O . LEU A 1 93 ? -0.905 1.544 1.422 1.00 98.25 93 LEU A O 1
ATOM 725 N N . VAL A 1 94 ? -1.059 3.568 0.450 1.00 98.31 94 VAL A N 1
ATOM 726 C CA . VAL A 1 94 ? -2.245 3.286 -0.356 1.00 98.31 94 VAL A CA 1
ATOM 727 C C . VAL A 1 94 ? -1.900 3.344 -1.832 1.00 98.31 94 VAL A C 1
ATOM 729 O O . VAL A 1 94 ? -1.357 4.343 -2.306 1.00 98.31 94 VAL A O 1
ATOM 732 N N . ILE A 1 95 ? -2.257 2.289 -2.558 1.00 97.56 95 ILE A N 1
ATOM 733 C CA . ILE A 1 95 ? -2.312 2.312 -4.021 1.00 97.56 95 ILE A CA 1
ATOM 734 C C . ILE A 1 95 ? -3.708 2.766 -4.432 1.00 97.56 95 ILE A C 1
ATOM 736 O O . ILE A 1 95 ? -4.700 2.337 -3.842 1.00 97.56 95 ILE A O 1
ATOM 740 N N . ASN A 1 96 ? -3.764 3.640 -5.434 1.00 95.38 96 ASN A N 1
ATOM 741 C CA . ASN A 1 96 ? -4.989 4.034 -6.112 1.00 95.38 96 ASN A CA 1
ATOM 742 C C . ASN A 1 96 ? -4.853 3.655 -7.587 1.00 95.38 96 ASN A C 1
ATOM 744 O O . ASN A 1 96 ? -3.931 4.137 -8.242 1.00 95.38 96 ASN A O 1
ATOM 748 N N . ASP A 1 97 ? -5.747 2.800 -8.062 1.00 93.25 97 ASP A N 1
ATOM 749 C CA . ASP A 1 97 ? -5.800 2.348 -9.449 1.00 93.25 97 ASP A CA 1
ATOM 750 C C . ASP A 1 97 ? -7.241 2.486 -9.951 1.00 93.25 97 ASP A C 1
ATOM 752 O O . ASP A 1 97 ? -8.154 1.876 -9.390 1.00 93.25 97 ASP A O 1
ATOM 756 N N . ASP A 1 98 ? -7.467 3.389 -10.908 1.00 91.31 98 ASP A N 1
ATOM 757 C CA . ASP A 1 98 ? -8.793 3.749 -11.435 1.00 91.31 98 ASP A CA 1
ATOM 758 C C . AS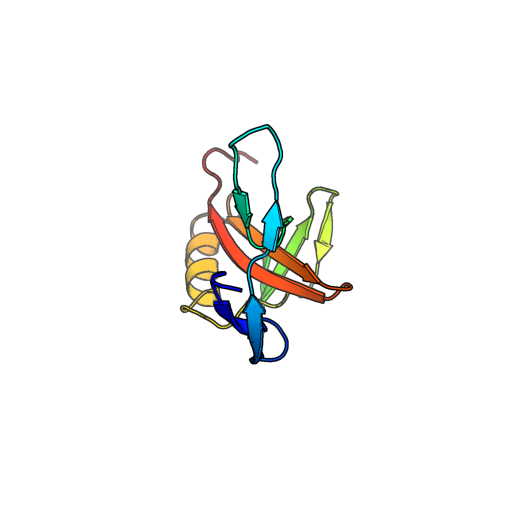P A 1 98 ? -9.877 3.933 -10.352 1.00 91.31 98 ASP A C 1
ATOM 760 O O . ASP A 1 98 ? -11.006 3.441 -10.434 1.00 91.31 98 ASP A O 1
ATOM 764 N N . GLY A 1 99 ? -9.521 4.649 -9.279 1.00 91.44 99 GLY A N 1
ATOM 765 C CA . GLY A 1 99 ? -10.425 4.950 -8.165 1.00 91.44 99 GLY A CA 1
ATOM 766 C C . GLY A 1 99 ? -10.582 3.826 -7.137 1.00 91.44 99 GLY A C 1
ATOM 767 O O . GLY A 1 99 ? -11.200 4.050 -6.093 1.00 91.44 99 GLY A O 1
ATOM 768 N N . ARG A 1 100 ? -9.993 2.647 -7.366 1.00 95.31 100 ARG A N 1
ATOM 769 C CA . ARG A 1 100 ? -9.896 1.573 -6.371 1.00 95.31 100 ARG A CA 1
ATOM 770 C C . ARG A 1 100 ? -8.715 1.843 -5.460 1.00 95.31 100 ARG A C 1
ATOM 772 O O . ARG A 1 100 ? -7.589 2.002 -5.918 1.00 95.31 100 ARG A O 1
ATOM 779 N N . GLU A 1 101 ? -8.973 1.886 -4.160 1.00 97.44 101 GLU A N 1
ATOM 780 C CA . GLU A 1 101 ? -7.943 2.132 -3.154 1.00 97.44 101 GLU A CA 1
ATOM 781 C C . GLU A 1 101 ? -7.705 0.890 -2.307 1.00 97.44 101 GLU A C 1
ATOM 783 O O . GLU A 1 101 ? -8.656 0.220 -1.904 1.00 97.44 101 GLU A O 1
ATOM 788 N N . LEU A 1 102 ? -6.436 0.608 -2.017 1.00 98.19 102 LEU A N 1
ATOM 789 C CA . LEU A 1 102 ? -6.019 -0.510 -1.177 1.00 98.19 102 LEU A CA 1
ATOM 790 C C . LEU A 1 102 ? -4.827 -0.096 -0.317 1.00 98.19 102 LEU A C 1
ATOM 792 O O . LEU A 1 102 ? -3.821 0.385 -0.842 1.00 98.19 102 LEU A O 1
ATOM 796 N N . ALA A 1 103 ? -4.927 -0.291 0.998 1.00 98.25 103 ALA A N 1
ATOM 797 C CA . ALA A 1 103 ? -3.784 -0.173 1.895 1.00 98.25 103 ALA A CA 1
ATOM 798 C C . ALA A 1 103 ? -2.896 -1.411 1.743 1.00 98.25 103 ALA A C 1
ATOM 800 O O . ALA A 1 103 ? -3.324 -2.524 2.041 1.00 98.25 103 ALA A O 1
ATOM 801 N N . VAL A 1 104 ? -1.670 -1.220 1.270 1.00 98.19 104 VAL A N 1
ATOM 802 C CA . VAL A 1 104 ? -0.743 -2.315 0.932 1.00 98.19 104 VAL A CA 1
ATOM 803 C C . VAL A 1 104 ? 0.425 -2.435 1.900 1.00 98.19 104 VAL A C 1
ATOM 805 O O . VAL A 1 104 ? 1.089 -3.465 1.930 1.00 98.19 104 VAL A O 1
ATOM 808 N N . ASP A 1 105 ? 0.652 -1.405 2.712 1.00 98.12 105 ASP A N 1
ATOM 809 C CA . ASP A 1 105 ? 1.600 -1.432 3.820 1.00 98.12 105 ASP A CA 1
ATOM 810 C C . ASP A 1 105 ? 1.267 -0.326 4.837 1.00 98.12 105 ASP A C 1
ATOM 812 O O . ASP A 1 105 ? 0.315 0.443 4.652 1.00 98.12 105 ASP A O 1
ATOM 816 N N . TYR A 1 106 ? 2.056 -0.199 5.901 1.00 97.81 106 TYR A N 1
ATOM 817 C CA . TYR A 1 106 ? 1.987 0.928 6.826 1.00 97.81 106 TYR A CA 1
ATOM 818 C C . TYR A 1 106 ? 3.371 1.367 7.307 1.00 97.81 106 TYR A C 1
ATOM 820 O O . TYR A 1 106 ? 4.356 0.641 7.222 1.00 97.81 106 TYR A O 1
ATOM 828 N N . LYS A 1 107 ? 3.438 2.576 7.863 1.00 96.50 107 LYS A N 1
ATOM 829 C CA . LYS A 1 107 ? 4.619 3.084 8.560 1.00 96.50 107 LYS A CA 1
ATOM 830 C C . LYS A 1 107 ? 4.244 3.842 9.824 1.00 96.50 107 LYS A C 1
ATOM 832 O O . LYS A 1 107 ? 3.173 4.443 9.916 1.00 96.50 107 LYS A O 1
ATOM 837 N N . VAL A 1 108 ? 5.173 3.856 10.773 1.00 95.19 108 VAL A N 1
ATOM 838 C CA . VAL A 1 108 ? 5.082 4.646 12.004 1.00 95.19 108 VAL A CA 1
ATOM 839 C C . VAL A 1 108 ? 5.931 5.905 11.844 1.00 95.19 108 VAL A C 1
ATOM 841 O O . VAL A 1 108 ? 7.140 5.842 11.622 1.00 95.19 108 VAL A O 1
ATOM 844 N N . VAL A 1 109 ? 5.290 7.065 11.937 1.00 91.31 109 VAL A N 1
ATOM 845 C CA . VAL A 1 109 ? 5.930 8.3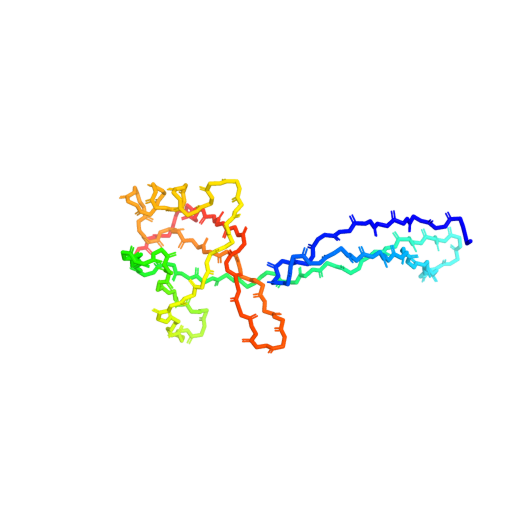79 11.838 1.00 91.31 109 VAL A CA 1
ATOM 846 C C . VAL A 1 109 ? 6.342 8.843 13.233 1.00 91.31 109 VAL A C 1
ATOM 848 O O . VAL A 1 109 ? 5.518 9.265 14.045 1.00 91.31 109 VAL A O 1
ATOM 851 N N . HIS A 1 110 ? 7.639 8.769 13.513 1.00 81.75 110 HIS A N 1
ATOM 852 C CA . HIS A 1 110 ? 8.222 9.249 14.763 1.00 81.75 110 HIS A CA 1
ATOM 853 C C . HIS A 1 110 ? 8.177 10.785 14.817 1.00 81.75 110 HIS A C 1
ATOM 855 O O . HIS A 1 110 ? 8.410 11.451 13.812 1.00 81.75 110 HIS A O 1
ATOM 861 N N . GLY A 1 111 ? 7.860 11.354 15.985 1.00 67.75 111 GLY A N 1
ATOM 862 C CA . GLY A 1 111 ? 7.820 12.812 16.180 1.00 67.75 111 GLY A CA 1
ATOM 863 C C . GLY A 1 111 ? 6.520 13.506 15.757 1.00 67.75 111 GLY A C 1
ATOM 864 O O . GLY A 1 111 ? 6.434 14.727 15.852 1.00 67.75 111 GLY A O 1
ATOM 865 N N . SER A 1 112 ? 5.489 12.757 15.350 1.00 57.78 112 SER A N 1
ATOM 866 C CA . SER A 1 112 ? 4.137 13.286 15.123 1.00 57.78 112 SER A CA 1
ATOM 867 C C . SER A 1 112 ? 3.478 13.651 16.461 1.00 57.78 112 SER A C 1
ATOM 869 O O . SER A 1 112 ? 2.657 12.893 16.979 1.00 57.78 112 SER A O 1
ATOM 871 N N . ARG A 1 113 ? 3.852 14.791 17.052 1.00 51.50 113 ARG A N 1
ATOM 872 C CA . ARG A 1 113 ? 3.075 15.407 18.136 1.00 51.50 113 ARG A CA 1
ATOM 873 C C . ARG A 1 113 ? 1.7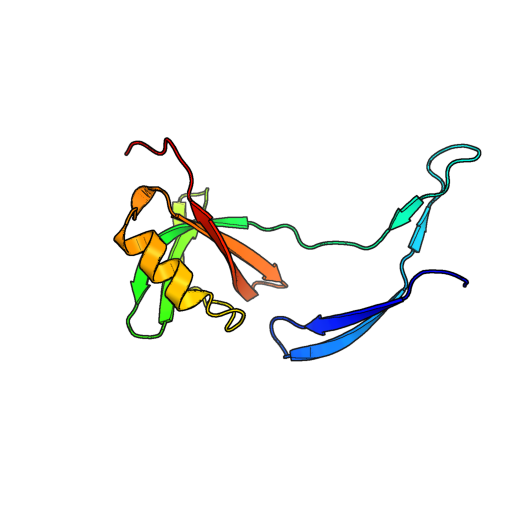31 15.876 17.570 1.00 51.50 113 ARG A C 1
ATOM 875 O O . ARG A 1 113 ? 1.694 16.463 16.491 1.00 51.50 113 ARG A O 1
ATOM 882 N N . LEU A 1 114 ? 0.658 15.522 18.280 1.00 50.00 114 LEU A N 1
ATOM 883 C CA . LEU A 1 114 ? -0.660 16.145 18.143 1.00 50.00 114 LEU A CA 1
ATOM 884 C C . LEU A 1 114 ? -0.560 17.648 18.408 1.00 50.00 114 LEU A C 1
ATOM 886 O O . LEU A 1 114 ? 0.236 18.016 19.304 1.00 50.00 114 LEU A O 1
#

Organism: Hortaea werneckii (NCBI:txid91943)

InterPro domains:
  IPR001884 Translation elongation factor IF5A-like [PTHR11673] (1-112)
  IPR008991 Translation protein SH3-like domain superfamily [SSF50104] (1-39)
  IPR012340 Nucleic acid-binding, OB-fold [G3DSA:2.40.50.140] (39-114)
  IPR012340 Nucleic acid-binding, OB-fold [SSF50249] (41-110)
  IPR014722 Large ribosomal subunit protein uL2, domain 2 [G3DSA:2.30.30.30] (1-38)
  IPR020189 Translation initiation factor 5A, C-terminal [PF01287] (41-107)
  IPR037318 Hex1, S1 domain [cd04469] (39-114)

Radius of gyration: 17.87 Å; chains: 1; bounding box: 41×30×47 Å

pLDDT: mean 93.82, std 8.18, range [50.0, 98.31]

Sequence (114 aa):
TGQHRYLGVDLFTKQLHEESSFVSNPSPSVIVQNMLGPVFKQYRVLDLRDDGRVVAMTETGDVKQGLPVLDQSNLLNRLADSFANGRGSVRVLVINDDGRELAVDYKVVHGSRL